Protein AF-A0A8H5QW08-F1 (afdb_monomer)

Sequence (171 aa):
MAHELKAGGGASEVTRSLSNVDPVISGQLVKLFQSLADRQDRTWSKERLASFTTDVQQDVSSPAVQELLTRDHLDLDGFMAWMTSSHAAATTPPKPQDLSYPLASYFISSSHNTYLTGNQLSSDSSTRPYTETLLRGGRCIEIDVWDGDESDPEGTSSPSSSDEERGVKKV

Solvent-accessible surface area (backbone atoms only — not comparable to full-atom values): 11223 Å² total; per-residue (Å²): 130,86,80,78,85,67,87,78,49,53,75,81,88,66,82,56,62,55,92,73,71,59,71,68,58,47,54,49,52,50,50,54,51,60,74,65,26,42,93,86,81,59,28,27,48,45,68,52,49,53,45,45,32,45,75,71,67,66,42,84,72,50,70,68,51,56,57,58,67,70,38,71,59,40,44,67,68,58,48,52,53,45,64,32,28,52,86,54,46,92,70,74,80,82,73,90,74,84,80,82,64,63,77,90,80,54,88,73,48,65,48,77,64,27,35,45,76,62,58,97,86,83,44,58,75,42,71,61,42,46,55,54,39,48,76,31,50,34,76,41,76,39,83,90,85,72,88,75,64,92,84,64,70,92,86,67,91,75,76,86,79,79,87,81,90,87,78,92,81,82,129

Nearest PDB structures (foldseek):
  6feg-assembly1_B  TM=6.134E-01  e=1.125E-01  Homo sapiens
  1mux-assembly1_A  TM=5.742E-01  e=1.054E-01  Xenopus laevis
  3wfn-assembly4_E  TM=6.655E-01  e=2.463E-01  Mus musculus
  6plm-assembly1_C  TM=7.170E-01  e=1.436E+00  Homo sapiens
  8ka1-assembly4_H  TM=6.264E-01  e=4.650E+00  Homo sapiens

Mean predicted aligned error: 11.23 Å

pLDDT: mean 81.34, std 18.41, range [33.0, 97.94]

Radius of gyration: 26.47 Å; Cα contacts (8 Å, |Δi|>4): 135; chains: 1; bounding box: 56×45×74 Å

Foldseek 3Di:
DDDPDDDFFDDDPDFAFDPDDDPVVLVVLLVVQQVQADPPPSWHALVSLCCCCCVPVVHDDDPVSVVVSVDRIGHSVNSVNCCRGSSVDPDDDDDDDDPPDDPVVDDAREDDPQQFPDDPPDTDGDPVSVVVCVVRHHDYYDDDDDDDDPPDDPDDDDDDDDDDDDDDDDD

Secondary structure (DSSP, 8-state):
------S--S-----PPPS---HHHHHHHHHHHHHHS-TTTSSEEHHHHHHIIIIIS--SSSHHHHHHTT-SEE-HHHHHHHHTSGGG-SSPPPPPP---S-GGGS---B-SSTTBSS-TTTPPB-SHHHHHHHHTT--B------PPPTTS-TT----------------

Structure (mmCIF, N/CA/C/O backbone):
data_AF-A0A8H5QW08-F1
#
_entry.id   AF-A0A8H5QW08-F1
#
loop_
_atom_site.group_PDB
_atom_site.id
_atom_site.type_symbol
_atom_site.label_atom_id
_atom_site.label_alt_id
_atom_site.label_comp_id
_atom_site.label_asym_id
_atom_site.label_entity_id
_atom_site.label_seq_id
_atom_site.pdbx_PDB_ins_code
_atom_site.Cartn_x
_atom_site.Cartn_y
_atom_site.Cartn_z
_atom_site.occupancy
_atom_site.B_iso_or_equiv
_atom_site.auth_seq_id
_atom_site.auth_comp_id
_atom_site.auth_asym_id
_atom_site.auth_atom_id
_atom_site.pdbx_PDB_model_num
ATOM 1 N N . MET A 1 1 ? 15.710 15.905 1.502 1.00 33.25 1 MET A N 1
ATOM 2 C CA . MET A 1 1 ? 15.326 15.893 0.076 1.00 33.25 1 MET A CA 1
ATOM 3 C C . MET A 1 1 ? 13.904 15.380 -0.019 1.00 33.25 1 MET A C 1
ATOM 5 O O . MET A 1 1 ? 13.636 14.314 0.521 1.00 33.25 1 MET A O 1
ATOM 9 N N . ALA A 1 2 ? 12.990 16.164 -0.589 1.00 33.00 2 ALA A N 1
ATOM 10 C CA . ALA A 1 2 ? 11.600 15.753 -0.754 1.00 33.00 2 ALA A CA 1
ATOM 11 C C . ALA A 1 2 ? 11.539 14.596 -1.761 1.00 33.00 2 ALA A C 1
ATOM 13 O O . ALA A 1 2 ? 12.058 14.709 -2.869 1.00 33.00 2 ALA A O 1
ATOM 14 N N . HIS A 1 3 ? 10.970 13.465 -1.352 1.00 42.19 3 HIS A N 1
ATOM 15 C CA . HIS A 1 3 ? 10.750 12.328 -2.235 1.00 42.19 3 HIS A CA 1
ATOM 16 C C . HIS A 1 3 ? 9.562 12.681 -3.132 1.00 42.19 3 HIS A C 1
ATOM 18 O O . HIS A 1 3 ? 8.421 12.699 -2.673 1.00 42.19 3 HIS A O 1
ATOM 24 N N . GLU A 1 4 ? 9.825 13.028 -4.388 1.00 50.28 4 GLU A N 1
ATOM 25 C CA . GLU A 1 4 ? 8.764 13.281 -5.358 1.00 50.28 4 GLU A CA 1
ATOM 26 C C . GLU A 1 4 ? 7.964 11.985 -5.557 1.00 50.28 4 GLU A C 1
ATOM 28 O O . GLU A 1 4 ? 8.508 10.916 -5.876 1.00 50.28 4 GLU A O 1
ATOM 33 N N . LEU A 1 5 ? 6.666 12.050 -5.265 1.00 50.91 5 LEU A N 1
ATOM 34 C CA . LEU A 1 5 ? 5.763 10.918 -5.401 1.00 50.91 5 LEU A CA 1
ATOM 35 C C . LEU A 1 5 ? 5.582 10.642 -6.896 1.00 50.91 5 LEU A C 1
ATOM 37 O O . LEU A 1 5 ? 4.869 11.367 -7.581 1.00 50.91 5 LEU A O 1
ATOM 41 N N . LYS A 1 6 ? 6.229 9.592 -7.409 1.00 59.44 6 LYS A N 1
ATOM 42 C CA . LYS A 1 6 ? 5.951 9.085 -8.764 1.00 59.44 6 LYS A CA 1
ATOM 43 C C . LYS A 1 6 ? 4.920 7.965 -8.686 1.00 59.44 6 LYS A C 1
ATOM 45 O O . LYS A 1 6 ? 4.991 7.148 -7.767 1.00 59.44 6 LYS A O 1
ATOM 50 N N . ALA A 1 7 ? 3.987 7.941 -9.631 1.00 57.00 7 ALA A N 1
ATOM 51 C CA . ALA A 1 7 ? 3.021 6.859 -9.776 1.00 57.00 7 ALA A CA 1
ATOM 52 C C . ALA A 1 7 ? 3.710 5.564 -10.245 1.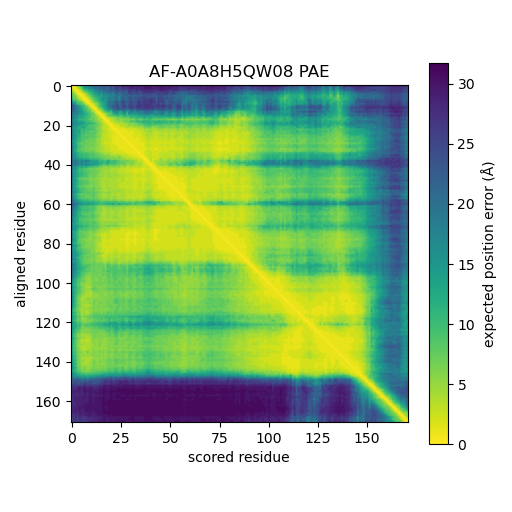00 57.00 7 ALA A C 1
ATOM 54 O O . ALA A 1 7 ? 4.753 5.611 -10.896 1.00 57.00 7 ALA A O 1
ATOM 55 N N . GLY A 1 8 ? 3.110 4.416 -9.929 1.00 58.34 8 GLY A N 1
ATOM 56 C CA . GLY A 1 8 ? 3.634 3.103 -10.306 1.00 58.34 8 GLY A CA 1
ATOM 57 C C . GLY A 1 8 ? 4.646 2.521 -9.313 1.00 58.34 8 GLY A C 1
ATOM 58 O O . GLY A 1 8 ? 5.267 3.231 -8.516 1.00 58.34 8 GLY A O 1
ATOM 59 N N . GLY A 1 9 ? 4.779 1.196 -9.374 1.00 59.06 9 GLY A N 1
ATOM 60 C CA . GLY A 1 9 ? 5.513 0.396 -8.403 1.00 59.06 9 GLY A CA 1
ATOM 61 C C . GLY A 1 9 ? 4.582 -0.404 -7.504 1.00 59.06 9 GLY A C 1
ATOM 62 O O . GLY A 1 9 ? 3.773 0.167 -6.772 1.00 59.06 9 GLY A O 1
ATOM 63 N N . GLY A 1 10 ? 4.664 -1.731 -7.601 1.00 56.41 10 GLY A N 1
ATOM 64 C CA . GLY A 1 10 ? 3.935 -2.640 -6.725 1.00 56.41 10 GLY A CA 1
ATOM 65 C C . GLY A 1 10 ? 4.238 -2.321 -5.262 1.00 56.41 10 GLY A C 1
ATOM 66 O O . GLY A 1 10 ? 5.398 -2.189 -4.891 1.00 56.41 10 GLY A O 1
ATOM 67 N N . ALA A 1 11 ? 3.166 -2.133 -4.492 1.00 54.81 11 ALA A N 1
ATOM 68 C CA . ALA A 1 11 ? 3.086 -1.884 -3.055 1.00 54.81 11 ALA A CA 1
ATOM 69 C C . ALA A 1 11 ? 4.418 -1.862 -2.276 1.00 54.81 11 ALA A C 1
ATOM 71 O O . ALA A 1 11 ? 5.102 -2.869 -2.119 1.00 54.81 11 ALA A O 1
ATOM 72 N N . SER A 1 12 ? 4.721 -0.711 -1.675 1.00 52.19 12 SER A N 1
ATOM 73 C CA . SER A 1 12 ? 5.687 -0.639 -0.581 1.00 52.19 12 SER A CA 1
ATOM 74 C C . SER A 1 12 ? 5.095 -1.391 0.616 1.00 52.19 12 SER A C 1
ATOM 76 O O . SER A 1 12 ? 4.129 -0.916 1.210 1.00 52.19 12 SER A O 1
ATOM 78 N N . GLU A 1 13 ? 5.669 -2.546 0.965 1.00 53.28 13 GLU A N 1
ATOM 79 C CA . GLU A 1 13 ? 5.326 -3.401 2.123 1.00 53.28 13 GLU A CA 1
ATOM 80 C C . GLU A 1 13 ? 5.576 -2.734 3.491 1.00 53.28 13 GLU A C 1
ATOM 82 O O . GLU A 1 13 ? 5.811 -3.391 4.503 1.00 53.28 13 GLU A O 1
ATOM 87 N N . VAL A 1 14 ? 5.587 -1.407 3.554 1.00 58.22 14 VAL A N 1
ATOM 88 C CA . VAL A 1 14 ? 5.928 -0.709 4.783 1.00 58.22 14 VAL A CA 1
ATOM 89 C C . VAL A 1 14 ? 4.661 -0.567 5.603 1.00 58.22 14 VAL A C 1
ATOM 91 O O . VAL A 1 14 ? 3.823 0.296 5.347 1.00 58.22 14 VAL A O 1
ATOM 94 N N . THR A 1 15 ? 4.556 -1.413 6.620 1.00 62.00 15 THR A N 1
ATOM 95 C CA . THR A 1 15 ? 3.754 -1.183 7.818 1.00 62.00 15 THR A CA 1
ATOM 96 C C . THR A 1 15 ? 4.036 0.235 8.321 1.00 62.00 15 THR A C 1
ATOM 98 O O . THR A 1 15 ? 5.124 0.521 8.822 1.00 62.00 15 THR A O 1
ATOM 101 N N . ARG A 1 16 ? 3.092 1.161 8.129 1.00 67.19 16 ARG A N 1
ATOM 102 C CA . ARG A 1 16 ? 3.252 2.566 8.529 1.00 67.19 16 ARG A CA 1
ATOM 103 C C . ARG A 1 16 ? 2.459 2.829 9.796 1.00 67.19 16 ARG A C 1
ATOM 105 O O . ARG A 1 16 ? 1.249 2.641 9.817 1.00 67.19 16 ARG A O 1
ATOM 112 N N . SER A 1 17 ? 3.154 3.305 10.823 1.00 74.88 17 SER A N 1
ATOM 113 C CA . SER A 1 17 ? 2.535 4.020 11.936 1.00 74.88 17 SER A CA 1
ATOM 114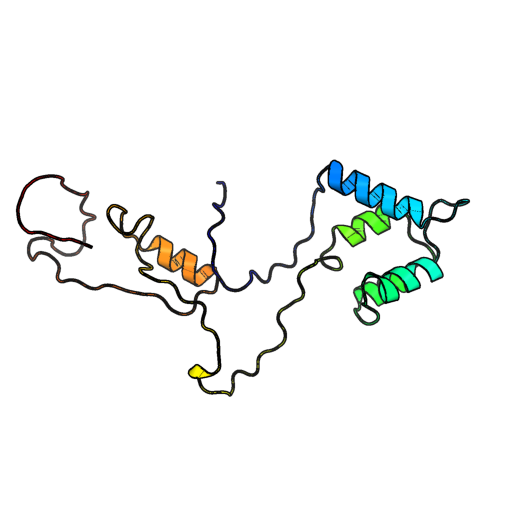 C C . SER A 1 17 ? 2.669 5.521 11.693 1.00 74.88 17 SER A C 1
ATOM 116 O O . SER A 1 17 ? 3.682 5.984 11.160 1.00 74.88 17 SER A O 1
ATOM 118 N N . LEU A 1 18 ? 1.635 6.279 12.048 1.00 80.50 18 LEU A N 1
ATOM 119 C CA . LEU A 1 18 ? 1.633 7.731 11.932 1.00 80.50 18 LEU A CA 1
ATOM 120 C C . LEU A 1 18 ? 2.150 8.353 13.230 1.00 80.50 18 LEU A C 1
ATOM 122 O O . LEU A 1 18 ? 1.553 8.182 14.287 1.00 80.50 18 LEU A O 1
ATOM 126 N N . SER A 1 19 ? 3.237 9.121 13.140 1.00 79.81 19 SER A N 1
ATOM 127 C CA . SER A 1 19 ? 3.772 9.870 14.285 1.00 79.81 19 SER A CA 1
ATOM 128 C C . SER A 1 19 ? 2.972 11.133 14.599 1.00 79.81 19 SER A C 1
ATOM 130 O O . SER A 1 19 ? 2.992 11.596 15.733 1.00 79.81 19 SER A O 1
ATOM 132 N N . ASN A 1 20 ? 2.268 11.685 13.608 1.00 80.62 20 ASN A N 1
ATOM 133 C CA . ASN A 1 20 ? 1.415 12.859 13.748 1.00 80.62 20 ASN A CA 1
ATOM 134 C C . ASN A 1 20 ? 0.157 12.699 12.892 1.00 80.62 20 ASN A C 1
ATOM 136 O O . ASN A 1 20 ? 0.209 12.141 11.794 1.00 80.62 20 ASN A O 1
ATOM 140 N N . VAL A 1 21 ? -0.958 13.236 13.382 1.00 85.81 21 VAL A N 1
ATOM 141 C CA . VAL A 1 21 ? -2.245 13.268 12.680 1.00 85.81 21 VAL A CA 1
ATOM 142 C C . VAL A 1 21 ? -2.636 14.723 12.463 1.00 85.81 21 VAL A C 1
ATOM 144 O O . VAL A 1 21 ? -2.511 15.538 13.377 1.00 85.81 21 VAL A O 1
ATOM 147 N N . ASP A 1 22 ? -3.107 15.042 11.259 1.00 92.12 22 ASP A N 1
ATOM 148 C CA . ASP A 1 22 ? -3.609 16.375 10.928 1.00 92.12 22 ASP A CA 1
ATOM 149 C C . ASP A 1 22 ? -4.675 16.839 11.950 1.00 92.12 22 ASP A C 1
ATOM 151 O O . ASP A 1 22 ? -5.528 16.029 12.330 1.00 92.12 22 ASP A O 1
ATOM 155 N N . PRO A 1 23 ? -4.669 18.110 12.403 1.00 92.75 23 PRO A N 1
ATOM 156 C CA . PRO A 1 23 ? -5.616 18.612 13.404 1.00 92.75 23 PRO A CA 1
ATOM 157 C C . PRO A 1 23 ? -7.097 18.417 13.050 1.00 92.75 23 PRO A C 1
ATOM 159 O O . PRO A 1 23 ? -7.935 18.249 13.938 1.00 92.75 23 PRO A O 1
ATOM 162 N N . VAL A 1 24 ? -7.444 18.435 11.761 1.00 94.62 24 VAL A N 1
ATOM 163 C CA . 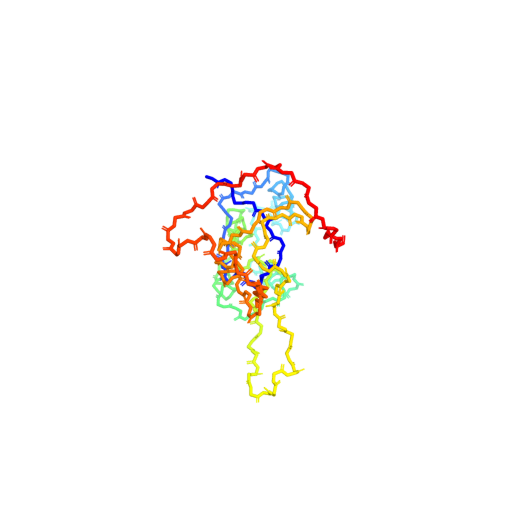VAL A 1 24 ? -8.815 18.189 11.303 1.00 94.62 24 VAL A CA 1
ATOM 164 C C . VAL A 1 24 ? -9.180 16.723 11.515 1.00 94.62 24 VAL A C 1
ATOM 166 O O . VAL A 1 24 ? -10.243 16.427 12.065 1.00 94.62 24 VAL A O 1
ATOM 169 N N . ILE A 1 25 ? -8.287 15.808 11.128 1.00 92.00 25 ILE A N 1
ATOM 170 C CA . ILE A 1 25 ? -8.494 14.363 11.286 1.00 92.00 25 ILE A CA 1
ATOM 171 C C . ILE A 1 25 ? -8.516 13.991 12.769 1.00 92.00 25 ILE A C 1
ATOM 173 O O . ILE A 1 25 ? -9.424 13.288 13.208 1.00 92.00 25 ILE A O 1
ATOM 177 N N . SER A 1 26 ? -7.579 14.499 13.570 1.00 93.00 26 SER A N 1
ATOM 178 C CA . SER A 1 26 ? -7.563 14.237 15.012 1.00 93.00 26 SER A CA 1
ATOM 179 C C . SER A 1 26 ? -8.835 14.759 15.686 1.00 93.00 26 SER A C 1
ATOM 181 O O . SER A 1 26 ? -9.435 14.049 16.490 1.00 93.00 26 SER A O 1
ATOM 183 N N . GLY A 1 27 ? -9.337 15.930 15.280 1.00 95.00 27 GLY A N 1
ATOM 184 C CA . GLY A 1 27 ? -10.626 16.448 15.737 1.00 95.00 27 GLY A CA 1
ATOM 185 C C . GLY A 1 27 ? -11.812 15.536 15.394 1.00 95.00 27 GLY A C 1
ATOM 186 O O . GLY A 1 27 ? -12.738 15.405 16.196 1.00 95.00 27 GLY A O 1
ATOM 187 N N . GLN A 1 28 ? -11.798 14.878 14.231 1.00 94.25 28 GLN A N 1
ATOM 188 C CA . GLN A 1 28 ? -12.814 13.886 13.863 1.00 94.25 28 GLN A CA 1
ATOM 189 C C . GLN A 1 28 ? -12.687 12.595 14.679 1.00 94.25 28 GLN A C 1
ATOM 191 O O . GLN A 1 28 ? -13.700 12.090 15.161 1.00 94.25 28 GLN A O 1
ATOM 196 N N . LEU A 1 29 ? -11.466 12.100 14.895 1.00 93.62 29 LEU A N 1
ATOM 197 C CA . LEU A 1 29 ? -11.201 10.914 15.717 1.00 93.62 29 LEU A CA 1
ATOM 198 C C . LEU A 1 29 ? -11.643 11.122 17.171 1.00 93.62 29 LEU A C 1
ATOM 200 O O . LEU A 1 29 ? -12.307 10.260 17.739 1.00 93.62 29 LEU A O 1
ATOM 204 N N . VAL A 1 30 ? -11.372 12.295 17.748 1.00 94.81 30 VAL A N 1
ATOM 205 C CA . VAL A 1 30 ? -11.836 12.653 19.097 1.00 94.81 30 VAL A CA 1
ATOM 206 C C . VAL A 1 30 ? -13.364 12.678 19.167 1.00 94.81 30 VAL A C 1
ATOM 208 O O . VAL A 1 30 ? -13.941 12.147 20.115 1.00 94.81 30 VAL A O 1
ATOM 211 N N . LYS A 1 31 ? -14.041 13.260 18.167 1.00 94.38 31 LYS A N 1
ATOM 212 C CA . LYS A 1 31 ? -15.514 13.259 18.104 1.00 94.38 31 LYS A CA 1
ATOM 213 C C . LYS A 1 31 ? -16.074 11.842 18.008 1.00 94.38 31 LYS A C 1
ATOM 215 O O . LYS A 1 31 ? -17.045 11.533 18.693 1.00 94.38 31 LYS A O 1
ATOM 220 N N . LEU A 1 32 ? -15.456 10.990 17.190 1.00 91.94 32 LEU A N 1
ATOM 221 C CA . LEU A 1 32 ? -15.836 9.587 17.059 1.00 91.94 32 LEU A CA 1
ATOM 222 C C . LEU A 1 32 ? -15.685 8.858 18.398 1.00 91.94 32 LEU A C 1
ATOM 224 O O . LEU A 1 32 ? -16.652 8.259 18.867 1.00 91.94 32 LEU A O 1
ATOM 228 N N . PHE A 1 33 ? -14.527 8.987 19.051 1.00 94.38 33 PHE A N 1
ATOM 229 C CA . PHE A 1 33 ? -14.281 8.406 20.370 1.00 94.38 33 PHE A CA 1
ATOM 230 C C . PHE A 1 33 ? -15.345 8.835 21.384 1.00 94.38 33 PHE A C 1
ATOM 232 O O . PHE A 1 33 ? -15.992 7.998 22.009 1.00 94.38 33 PHE A O 1
ATOM 239 N N . GLN A 1 34 ? -15.594 10.142 21.490 1.00 93.25 34 GLN A N 1
ATOM 240 C CA . GLN A 1 34 ? -16.572 10.701 22.423 1.00 93.25 34 GLN A CA 1
ATOM 241 C C . GLN A 1 34 ? -18.010 10.262 22.130 1.00 93.25 34 GLN A C 1
ATOM 243 O O . GLN A 1 34 ? -18.802 10.148 23.060 1.00 93.25 34 GLN A O 1
ATOM 248 N N . SER A 1 35 ? -18.359 10.010 20.864 1.00 90.81 35 SER A N 1
ATOM 249 C CA . SER A 1 35 ? -19.707 9.561 20.492 1.00 90.81 35 SER A CA 1
ATOM 250 C C . SER A 1 35 ? -20.038 8.149 20.986 1.00 90.81 35 SER A C 1
ATOM 252 O O . SER A 1 35 ? -21.213 7.821 21.147 1.00 90.81 35 SER A O 1
ATOM 254 N N . LEU A 1 36 ? -19.008 7.339 21.245 1.00 86.25 36 LEU A N 1
ATOM 255 C CA . LEU A 1 36 ? -19.124 5.946 21.679 1.00 86.25 36 LEU A CA 1
ATOM 256 C C . LEU A 1 36 ? -18.680 5.727 23.132 1.00 86.25 36 LEU A C 1
ATOM 258 O O . LEU A 1 36 ? -18.873 4.632 23.657 1.00 86.25 36 LEU A O 1
ATOM 262 N N . ALA A 1 37 ? -18.110 6.750 23.773 1.00 91.06 37 ALA A N 1
ATOM 263 C CA . ALA A 1 37 ? -17.638 6.678 25.147 1.00 91.06 37 ALA A CA 1
ATOM 264 C C . ALA A 1 37 ? -18.780 6.715 26.165 1.00 91.06 37 ALA A C 1
ATOM 266 O O . ALA A 1 37 ? -19.769 7.441 26.008 1.00 91.06 37 ALA A O 1
ATOM 267 N N . ASP A 1 38 ? -18.606 5.963 27.247 1.00 87.50 38 ASP A N 1
ATOM 268 C CA . ASP A 1 38 ? -19.524 5.963 28.369 1.00 87.50 38 ASP A CA 1
ATOM 269 C C . ASP A 1 38 ? -19.530 7.332 29.053 1.00 87.50 38 ASP A C 1
ATOM 271 O O . ASP A 1 38 ? -18.505 7.983 29.270 1.00 87.50 38 ASP A O 1
ATOM 275 N N . ARG A 1 39 ? -20.731 7.809 29.398 1.00 81.88 39 ARG A N 1
ATOM 276 C CA . ARG A 1 39 ? -20.924 9.176 29.917 1.00 81.88 39 ARG A CA 1
ATOM 277 C C . ARG A 1 39 ? -20.238 9.419 31.260 1.00 81.88 39 ARG A C 1
ATOM 279 O O . ARG A 1 39 ? -20.067 10.574 31.641 1.00 81.88 39 ARG A O 1
ATOM 286 N N . GLN A 1 40 ? -19.919 8.353 31.988 1.00 84.19 40 GLN A N 1
ATOM 287 C CA . GLN A 1 40 ? -19.524 8.415 33.389 1.00 84.19 40 GLN A CA 1
ATOM 288 C C . GLN A 1 40 ? -18.003 8.432 33.562 1.00 84.19 40 GLN A C 1
ATOM 290 O O . GLN A 1 40 ? -17.497 9.275 34.298 1.00 84.19 40 GLN A O 1
ATOM 295 N N . ASP A 1 41 ? -17.282 7.569 32.844 1.00 86.69 41 ASP A N 1
ATOM 296 C CA . ASP A 1 41 ? -15.817 7.463 32.903 1.00 86.69 41 ASP A CA 1
ATOM 297 C C . ASP A 1 41 ? -15.106 7.981 31.639 1.00 86.69 41 ASP A C 1
ATOM 299 O O . ASP A 1 41 ? -13.891 8.159 31.652 1.00 86.69 41 ASP A O 1
ATOM 303 N N . ARG A 1 42 ? -15.858 8.315 30.577 1.00 90.62 42 ARG A N 1
ATOM 304 C CA . ARG A 1 42 ? -15.342 8.786 29.280 1.00 90.62 42 ARG A CA 1
ATOM 305 C C . ARG A 1 42 ? -14.408 7.783 28.597 1.00 90.62 42 ARG A C 1
ATOM 307 O O . ARG A 1 42 ? -13.554 8.193 27.810 1.00 90.62 42 ARG A O 1
ATOM 314 N N . THR A 1 43 ? -14.600 6.495 28.859 1.00 94.25 43 THR A N 1
ATOM 315 C CA . THR A 1 43 ? -13.882 5.393 28.213 1.00 94.25 43 THR A CA 1
ATOM 316 C C . THR A 1 43 ? -14.831 4.542 27.375 1.00 94.25 43 THR A C 1
ATOM 318 O O . THR A 1 43 ? -16.044 4.751 27.378 1.00 94.25 43 THR A O 1
ATOM 321 N N . TRP A 1 44 ? -14.289 3.619 26.590 1.00 94.38 44 TRP A N 1
ATOM 322 C CA . TRP A 1 44 ? -15.074 2.563 25.957 1.00 94.38 44 TRP A CA 1
ATOM 323 C C . TRP A 1 44 ? -15.007 1.302 26.812 1.00 94.38 44 TRP A C 1
ATOM 325 O O . TRP A 1 44 ? -13.906 0.843 27.122 1.00 94.38 44 TRP A O 1
ATOM 335 N N . SER A 1 45 ? -16.163 0.719 27.135 1.00 92.88 45 SER A N 1
ATOM 336 C CA . SER A 1 45 ? -16.240 -0.587 27.794 1.00 92.88 45 SER A CA 1
ATOM 337 C C . SER A 1 45 ? -15.696 -1.722 26.917 1.00 92.88 45 SER A C 1
ATOM 339 O O . SER A 1 45 ? -15.579 -1.603 25.692 1.00 92.88 45 SER A O 1
ATOM 341 N N . LYS A 1 46 ? -15.441 -2.878 27.531 1.00 91.38 46 LYS A N 1
ATOM 342 C CA . LYS A 1 46 ? -15.058 -4.104 26.822 1.00 91.38 46 LYS A CA 1
ATOM 343 C C . LYS A 1 46 ? -16.062 -4.520 25.741 1.00 91.38 46 LYS A C 1
ATOM 345 O O . LYS A 1 46 ? -15.664 -4.933 24.654 1.00 91.38 46 LYS A O 1
ATOM 350 N N . GLU A 1 47 ? -17.361 -4.376 25.998 1.00 90.56 47 GLU A N 1
ATOM 351 C CA . GLU A 1 47 ? -18.418 -4.670 25.022 1.00 90.56 47 GLU A CA 1
ATOM 352 C C . GLU A 1 47 ? -18.370 -3.698 23.839 1.00 90.56 47 GLU A C 1
ATOM 354 O O . GLU A 1 47 ? -18.549 -4.104 22.689 1.00 90.56 47 GLU A O 1
ATOM 359 N N . ARG A 1 48 ? -18.088 -2.414 24.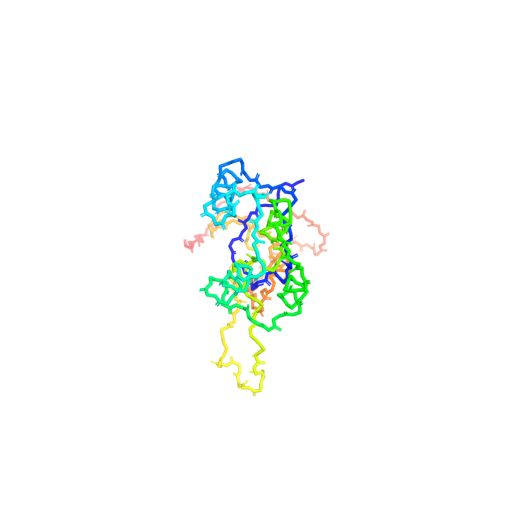102 1.00 91.44 48 ARG A N 1
ATOM 360 C CA . ARG A 1 48 ? -17.898 -1.408 23.048 1.00 91.44 48 ARG A CA 1
ATOM 361 C C . ARG A 1 48 ? -16.668 -1.700 22.207 1.00 91.44 48 ARG A C 1
ATOM 363 O O . ARG A 1 48 ? -16.748 -1.582 20.987 1.00 91.44 48 ARG A O 1
ATOM 370 N N . LEU A 1 49 ? -15.574 -2.130 22.832 1.00 91.69 49 LEU A N 1
ATOM 371 C CA . LEU A 1 49 ? -14.371 -2.568 22.126 1.00 91.69 49 LEU A CA 1
ATOM 372 C C . LEU A 1 49 ? -14.677 -3.752 21.211 1.00 91.69 49 LEU A C 1
ATOM 374 O O . LEU A 1 49 ? -14.342 -3.701 20.032 1.00 91.69 49 LEU A O 1
ATOM 378 N N . ALA A 1 50 ? -15.366 -4.770 21.730 1.00 91.38 50 ALA A N 1
ATOM 379 C CA . ALA A 1 50 ? -15.744 -5.952 20.961 1.00 91.38 50 ALA A CA 1
ATOM 380 C C . ALA A 1 50 ? -16.637 -5.611 19.759 1.00 91.38 50 ALA A C 1
ATOM 382 O O . ALA A 1 50 ? -16.418 -6.133 18.665 1.00 91.38 50 ALA A O 1
ATOM 383 N N . SER A 1 51 ? -17.608 -4.710 19.939 1.00 91.94 51 SER A N 1
ATOM 384 C CA . SER A 1 51 ? -18.450 -4.222 18.841 1.00 91.94 51 SER A CA 1
ATOM 385 C C . SER A 1 51 ? -17.646 -3.398 17.833 1.00 91.94 51 SER A C 1
ATOM 387 O O . SER A 1 51 ? -17.779 -3.593 16.631 1.00 91.94 51 SER A O 1
ATOM 389 N N . PHE A 1 52 ? -16.737 -2.530 18.282 1.00 90.62 52 PHE A N 1
ATOM 390 C CA . PHE A 1 52 ? -15.885 -1.767 17.372 1.00 90.62 52 PHE A CA 1
ATOM 391 C C . PHE A 1 52 ? -14.987 -2.675 16.520 1.00 90.62 52 PHE A C 1
ATOM 393 O O . PHE A 1 52 ? -14.924 -2.502 15.303 1.00 90.62 52 PHE A O 1
ATOM 400 N N . THR A 1 53 ? -14.314 -3.660 17.117 1.00 91.62 53 THR A N 1
ATOM 401 C CA . THR A 1 53 ? -13.421 -4.549 16.360 1.00 91.62 53 THR A CA 1
ATOM 402 C C . THR A 1 53 ? -14.204 -5.468 15.420 1.00 91.62 53 THR A C 1
ATOM 404 O O . THR A 1 53 ? -13.830 -5.622 14.260 1.00 91.62 53 THR A O 1
ATOM 407 N N . THR A 1 54 ? -15.341 -6.003 15.870 1.00 91.44 54 THR A N 1
ATOM 408 C CA . THR A 1 54 ? -16.138 -6.971 15.097 1.00 91.44 54 THR A CA 1
ATOM 409 C C . THR A 1 54 ? -17.022 -6.310 14.043 1.00 91.44 54 THR A C 1
ATOM 411 O O . THR A 1 54 ? -17.015 -6.719 12.885 1.00 91.44 54 THR A O 1
ATOM 414 N N . ASP A 1 55 ? -17.782 -5.286 14.422 1.00 90.94 55 ASP A N 1
ATOM 415 C CA . ASP A 1 55 ? -18.838 -4.724 13.577 1.00 90.94 55 ASP A CA 1
ATOM 416 C C . ASP A 1 55 ? -18.313 -3.596 12.681 1.00 90.94 55 ASP A C 1
ATOM 418 O O . ASP A 1 55 ? -18.804 -3.414 11.566 1.00 90.94 55 ASP A O 1
ATOM 422 N N . VAL A 1 56 ? -17.312 -2.838 13.154 1.00 89.19 56 VAL A N 1
ATOM 423 C CA . VAL A 1 56 ? -16.753 -1.685 12.426 1.00 89.19 56 VAL A CA 1
ATOM 424 C C . VAL A 1 56 ? -15.464 -2.053 11.701 1.00 89.19 56 VAL A C 1
ATOM 426 O O . VAL A 1 56 ? -15.372 -1.844 10.495 1.00 89.19 56 VAL A O 1
ATOM 429 N N . GLN A 1 57 ? -14.471 -2.592 12.416 1.00 88.44 57 GLN A N 1
ATOM 430 C CA . GLN A 1 57 ? -13.188 -2.970 11.807 1.00 88.44 57 GLN A CA 1
ATOM 431 C C . GLN A 1 57 ? -13.259 -4.308 11.062 1.00 88.44 57 GLN A C 1
ATOM 433 O O . GLN A 1 57 ? -12.393 -4.586 10.239 1.00 88.44 57 GLN A O 1
ATOM 438 N N . GLN A 1 58 ? -14.291 -5.119 11.327 1.00 89.69 58 GLN A N 1
ATOM 439 C CA . GLN A 1 58 ? -14.461 -6.463 10.763 1.00 89.69 58 GLN A CA 1
ATOM 440 C C . GLN A 1 58 ? -13.238 -7.369 10.974 1.00 89.69 58 GLN A C 1
ATOM 442 O O . GLN A 1 58 ? -12.952 -8.251 10.164 1.00 89.69 58 GLN A O 1
ATOM 447 N N . ASP A 1 59 ? -12.537 -7.172 12.092 1.00 86.44 59 ASP A N 1
ATOM 448 C CA . ASP A 1 59 ? -11.403 -7.984 12.511 1.00 86.44 59 ASP A CA 1
ATOM 449 C C . ASP A 1 59 ? -11.679 -8.571 13.895 1.00 86.44 59 ASP A C 1
ATOM 451 O O . ASP A 1 59 ? -11.859 -7.863 14.883 1.00 86.44 59 ASP A O 1
ATOM 455 N N . VAL A 1 60 ? -11.724 -9.899 13.949 1.00 78.81 60 VAL A N 1
ATOM 456 C CA . VAL A 1 60 ? -12.004 -10.682 15.161 1.00 78.81 60 VAL A CA 1
ATOM 457 C C . VAL A 1 60 ? -10.863 -11.623 15.532 1.00 78.81 60 VAL A C 1
ATOM 459 O O . VAL A 1 60 ? -10.947 -12.338 16.528 1.00 78.81 60 VAL A O 1
ATOM 462 N N . SER A 1 61 ? -9.816 -11.683 14.709 1.00 82.75 61 SER A N 1
ATOM 463 C CA . SER A 1 61 ? -8.843 -12.780 14.763 1.00 82.75 61 SER A CA 1
ATOM 464 C C . SER A 1 61 ? -7.394 -12.328 14.766 1.00 82.75 61 SER A C 1
ATOM 466 O O . SER A 1 61 ? -6.531 -13.139 15.108 1.00 82.75 61 SER A O 1
ATOM 468 N N . SER A 1 62 ? -7.103 -11.070 14.418 1.00 87.56 62 SER A N 1
ATOM 469 C CA . SER A 1 62 ? -5.723 -10.609 14.470 1.00 87.56 62 SER A CA 1
ATOM 470 C C . SER A 1 62 ? -5.194 -10.623 15.911 1.00 87.56 62 SER A C 1
ATOM 472 O O . SER A 1 62 ? -5.935 -10.314 16.853 1.00 87.56 62 SER A O 1
ATOM 474 N N . PRO A 1 63 ? -3.901 -10.941 16.110 1.00 89.94 63 PRO A N 1
ATOM 475 C CA . PRO A 1 63 ? -3.280 -10.885 17.433 1.00 89.94 63 PRO A CA 1
ATOM 476 C C . PRO A 1 63 ? -3.457 -9.523 18.116 1.00 89.94 63 PRO A C 1
ATOM 478 O O . PRO A 1 63 ? -3.652 -9.459 19.325 1.00 89.94 63 PRO A O 1
ATOM 481 N N . ALA A 1 64 ? -3.458 -8.441 17.335 1.00 88.81 64 ALA A N 1
ATOM 482 C CA . ALA A 1 64 ? -3.641 -7.087 17.837 1.00 88.81 64 ALA A CA 1
ATOM 483 C C . ALA A 1 64 ? -5.053 -6.833 18.371 1.00 88.81 64 ALA A C 1
ATOM 485 O O . ALA A 1 64 ? -5.204 -6.221 19.427 1.00 88.81 64 ALA A O 1
ATOM 486 N N . VAL A 1 65 ? -6.089 -7.326 17.682 1.00 90.50 65 VAL A N 1
ATOM 487 C CA . VAL A 1 65 ? -7.460 -7.276 18.205 1.00 90.50 65 VAL A CA 1
ATOM 488 C C . VAL A 1 65 ? -7.579 -8.134 19.460 1.00 90.50 65 VAL A C 1
ATOM 490 O O . VAL A 1 65 ? -8.166 -7.683 20.439 1.00 90.50 65 VAL A O 1
ATOM 493 N N . GLN A 1 66 ? -6.992 -9.334 19.481 1.00 91.38 66 GLN A N 1
ATOM 494 C CA . GLN A 1 66 ? -7.024 -10.184 20.676 1.00 91.38 66 GLN A CA 1
ATOM 495 C C . GLN A 1 66 ? -6.377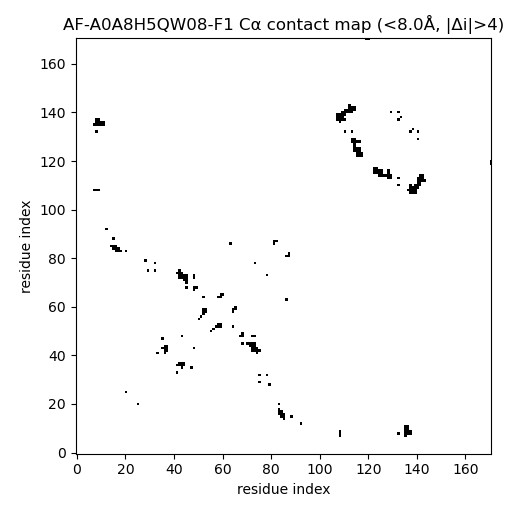 -9.500 21.882 1.00 91.38 66 GLN A C 1
ATOM 497 O O . GLN A 1 66 ? -6.962 -9.512 22.962 1.00 91.38 66 GLN A O 1
ATOM 502 N N . GLU A 1 67 ? -5.222 -8.856 21.694 1.00 91.19 67 GLU A N 1
ATOM 503 C CA . GLU A 1 67 ? -4.566 -8.057 22.730 1.00 91.19 67 GLU A CA 1
ATOM 504 C C . GLU A 1 67 ? -5.444 -6.878 23.168 1.00 91.19 67 GLU A C 1
ATOM 506 O O . GLU A 1 67 ? -5.653 -6.682 24.366 1.00 91.19 67 GLU A O 1
ATOM 511 N N . LEU A 1 68 ? -6.024 -6.132 22.221 1.00 90.94 68 LEU A N 1
ATOM 512 C CA . LEU A 1 68 ? -6.911 -5.008 22.522 1.00 90.94 68 LEU A CA 1
ATOM 513 C C . LEU A 1 68 ? -8.116 -5.445 23.371 1.00 90.94 68 LEU A C 1
ATOM 515 O O . LEU A 1 68 ? -8.470 -4.753 24.322 1.00 90.94 68 LEU A O 1
ATOM 519 N N . LEU A 1 69 ? -8.695 -6.614 23.082 1.00 91.44 69 LEU A N 1
ATOM 520 C CA . LEU A 1 69 ? -9.831 -7.190 23.812 1.00 91.44 69 LEU A CA 1
ATOM 521 C C . LEU A 1 69 ? -9.470 -7.749 25.200 1.00 91.44 69 LEU A C 1
ATOM 523 O O . LEU A 1 69 ? -10.373 -8.081 25.975 1.00 91.44 69 LEU A O 1
ATOM 527 N N . THR A 1 70 ? -8.181 -7.852 25.549 1.00 92.56 70 THR A N 1
ATOM 528 C CA . THR A 1 70 ? -7.774 -8.166 26.932 1.00 92.56 70 THR A CA 1
ATOM 529 C C . THR A 1 70 ? -7.967 -6.987 27.880 1.00 92.56 70 THR A C 1
ATOM 531 O O . THR A 1 70 ? -8.053 -7.197 29.089 1.00 92.56 70 THR A O 1
ATOM 534 N N . ARG A 1 71 ? -8.070 -5.762 27.348 1.00 91.19 71 ARG A N 1
ATOM 535 C CA . ARG A 1 71 ? -8.303 -4.555 28.140 1.00 91.19 71 ARG A CA 1
ATOM 536 C C . ARG A 1 71 ? -9.744 -4.506 28.641 1.00 91.19 71 ARG A C 1
ATOM 538 O O . ARG A 1 71 ? -10.680 -4.826 27.910 1.00 91.19 71 ARG A O 1
ATOM 545 N N . ASP A 1 72 ? -9.917 -4.049 29.877 1.00 90.69 72 ASP A N 1
ATOM 546 C CA . ASP A 1 72 ? -11.248 -3.843 30.462 1.00 90.69 72 ASP A CA 1
ATOM 547 C C . ASP A 1 72 ? -11.924 -2.573 29.926 1.00 90.69 72 ASP A C 1
ATOM 549 O O . ASP A 1 72 ? -13.149 -2.514 29.822 1.00 90.69 72 ASP A O 1
ATOM 553 N N . HIS A 1 73 ? -11.121 -1.569 29.570 1.00 92.44 73 HIS A N 1
ATOM 554 C CA . HIS A 1 73 ? -11.568 -0.306 28.994 1.00 92.44 73 HIS A CA 1
ATOM 555 C C . HIS A 1 73 ? -10.520 0.274 28.034 1.00 92.44 73 HIS A C 1
ATOM 557 O O . HIS A 1 73 ? -9.343 -0.098 28.073 1.00 92.44 73 HIS A O 1
ATOM 563 N N . LEU A 1 74 ? -10.947 1.210 27.183 1.00 95.00 74 LEU A N 1
ATOM 564 C CA . LEU A 1 74 ? -10.074 1.993 26.304 1.00 95.00 74 LEU A CA 1
ATOM 565 C C . LEU A 1 74 ? -10.336 3.484 26.498 1.00 95.00 74 LEU A C 1
ATOM 567 O O . LEU A 1 74 ? -11.465 3.954 26.346 1.00 95.00 74 LEU A O 1
ATOM 571 N N . ASP A 1 75 ? -9.289 4.229 26.817 1.00 94.62 75 ASP A N 1
ATOM 572 C CA . ASP A 1 75 ? -9.323 5.683 26.887 1.00 94.62 75 ASP A CA 1
ATOM 573 C C . ASP A 1 75 ? -8.993 6.323 25.527 1.00 94.62 75 ASP A C 1
ATOM 575 O O . ASP A 1 75 ? -8.728 5.647 24.526 1.00 94.62 75 ASP A O 1
ATOM 579 N N . LEU A 1 76 ? -9.050 7.658 25.478 1.00 93.88 76 LEU A N 1
ATOM 580 C CA . LEU A 1 76 ? -8.786 8.399 24.247 1.00 93.88 76 LEU A CA 1
ATOM 581 C C . LEU A 1 76 ? -7.356 8.163 23.748 1.00 93.88 76 LEU A C 1
ATOM 583 O O . LEU A 1 76 ? -7.159 8.020 22.545 1.00 93.88 76 LEU A O 1
ATOM 587 N N . ASP A 1 77 ? -6.377 8.101 24.649 1.00 93.50 77 ASP A N 1
ATOM 588 C CA . ASP A 1 77 ? -4.974 7.915 24.280 1.00 93.50 77 ASP A CA 1
ATOM 589 C C . ASP A 1 77 ? -4.747 6.526 23.671 1.00 93.50 77 ASP A C 1
ATOM 591 O O . ASP A 1 77 ? -4.117 6.409 22.618 1.00 93.50 77 ASP A O 1
ATOM 595 N N . GLY A 1 78 ? -5.336 5.479 24.256 1.00 93.19 78 GLY A N 1
ATOM 596 C CA . GLY A 1 78 ? -5.321 4.127 23.708 1.00 93.19 78 GLY A CA 1
ATOM 597 C C . GLY A 1 78 ? -6.034 4.026 22.359 1.00 93.19 78 GLY A C 1
ATOM 598 O O . GLY A 1 78 ? -5.531 3.370 21.444 1.00 93.19 78 GLY A O 1
ATOM 599 N N . PHE A 1 79 ? -7.168 4.712 22.196 1.00 93.81 79 PHE A N 1
ATOM 600 C CA . PHE A 1 79 ? -7.863 4.795 20.911 1.00 93.81 79 PHE A CA 1
ATOM 601 C C . PHE A 1 79 ? -7.024 5.513 19.848 1.00 93.81 79 PHE A C 1
ATOM 603 O O . PHE A 1 79 ? -6.888 5.019 18.729 1.00 93.81 79 PHE A O 1
ATOM 610 N N . MET A 1 80 ? -6.418 6.652 20.188 1.00 93.69 80 MET A N 1
ATOM 611 C CA . MET A 1 80 ? -5.557 7.393 19.267 1.00 93.69 80 MET A CA 1
ATOM 612 C C . MET A 1 80 ? -4.332 6.565 18.877 1.00 93.69 80 MET A C 1
ATOM 614 O O . MET A 1 80 ? -4.010 6.506 17.694 1.00 93.69 80 MET A O 1
ATOM 618 N N . ALA A 1 81 ? -3.707 5.871 19.832 1.00 92.19 81 ALA A N 1
ATOM 619 C CA . ALA A 1 81 ? -2.600 4.957 19.566 1.00 92.19 81 ALA A CA 1
ATOM 620 C C . ALA A 1 81 ? -3.007 3.807 18.631 1.00 92.19 81 ALA A C 1
ATOM 622 O O . ALA A 1 81 ? -2.240 3.435 17.745 1.00 92.19 81 ALA A O 1
ATOM 623 N N . TRP A 1 82 ? -4.220 3.265 18.780 1.00 91.69 82 TRP A N 1
ATOM 624 C CA . TRP A 1 82 ? -4.746 2.256 17.862 1.00 91.69 82 TRP A CA 1
ATOM 625 C C . TRP A 1 82 ? -4.932 2.815 16.448 1.00 91.69 82 TRP A C 1
ATOM 627 O O . TRP A 1 82 ? -4.402 2.248 15.491 1.00 91.69 82 TRP A O 1
ATOM 637 N N . MET A 1 83 ? -5.635 3.945 16.316 1.00 91.62 83 MET A N 1
ATOM 638 C CA . MET A 1 83 ? -5.978 4.554 15.025 1.00 91.62 83 MET A CA 1
ATOM 639 C C . MET A 1 83 ? -4.760 5.051 14.234 1.00 91.62 83 MET A C 1
ATOM 641 O O . MET A 1 83 ? -4.839 5.190 13.016 1.00 91.62 83 MET A O 1
ATOM 645 N N . THR A 1 84 ? -3.635 5.315 14.903 1.00 91.19 84 THR A N 1
ATOM 646 C CA . THR A 1 84 ? -2.359 5.681 14.264 1.00 91.19 84 THR A CA 1
ATOM 647 C C . THR A 1 84 ? -1.387 4.510 14.125 1.00 91.19 84 THR A C 1
ATOM 649 O O . THR A 1 84 ? -0.313 4.659 13.527 1.00 91.19 84 THR A O 1
ATOM 652 N N . SER A 1 85 ? -1.740 3.339 14.655 1.00 89.50 85 SER A N 1
ATOM 653 C CA . SER A 1 85 ? -0.979 2.111 14.455 1.00 89.50 85 SER A CA 1
ATOM 654 C C . SER A 1 85 ? -1.269 1.497 13.087 1.00 89.50 85 SER A C 1
ATOM 656 O O . SER A 1 85 ? -2.254 1.809 12.419 1.00 89.50 85 SER A O 1
ATOM 658 N N . SER A 1 86 ? -0.428 0.551 12.688 1.00 86.50 86 SER A N 1
ATOM 659 C CA . SER A 1 86 ? -0.642 -0.224 11.470 1.00 86.50 86 SER A CA 1
ATOM 660 C C . SER A 1 86 ? -1.882 -1.114 11.493 1.00 86.50 86 SER A C 1
ATOM 662 O O . SER A 1 86 ? -2.312 -1.558 10.436 1.00 86.50 86 SER A O 1
ATOM 664 N N . HIS A 1 87 ? -2.460 -1.386 12.665 1.00 85.88 87 HIS A N 1
ATOM 665 C CA . HIS A 1 87 ? -3.655 -2.225 12.785 1.00 85.88 87 HIS A CA 1
ATOM 666 C C . HIS A 1 87 ? -4.907 -1.538 12.235 1.00 85.88 87 HIS A C 1
ATOM 668 O O . HIS A 1 87 ? -5.828 -2.212 11.794 1.00 85.88 87 HIS A O 1
ATOM 674 N N . ALA A 1 88 ? -4.916 -0.203 12.212 1.00 87.56 88 ALA A N 1
ATOM 675 C CA . ALA A 1 88 ? -5.978 0.600 11.613 1.00 87.56 88 ALA A CA 1
ATOM 676 C C . ALA A 1 88 ? -5.656 1.023 10.166 1.00 87.56 88 ALA A C 1
ATOM 678 O O . ALA A 1 88 ? -6.326 1.895 9.606 1.00 87.56 88 ALA A O 1
ATOM 679 N N . ALA A 1 89 ? -4.612 0.454 9.549 1.00 85.31 89 ALA A N 1
ATOM 680 C CA . ALA A 1 89 ? -4.264 0.778 8.174 1.00 85.31 89 ALA A CA 1
ATOM 681 C C . ALA A 1 89 ? -5.393 0.348 7.227 1.00 85.31 89 ALA A C 1
ATOM 683 O O . ALA A 1 89 ? -5.779 -0.816 7.180 1.00 85.31 89 ALA A O 1
ATOM 684 N N . ALA A 1 90 ? -5.880 1.284 6.409 1.00 82.62 90 ALA A N 1
ATOM 685 C CA . ALA A 1 90 ? -6.913 0.996 5.411 1.00 82.62 90 ALA A CA 1
ATOM 686 C C . ALA A 1 90 ? -6.445 -0.001 4.331 1.00 82.62 90 ALA A C 1
ATOM 688 O O . ALA A 1 90 ? -7.255 -0.605 3.630 1.00 82.62 90 ALA A O 1
ATOM 689 N N . THR A 1 91 ? -5.130 -0.154 4.168 1.00 80.50 91 THR A N 1
ATOM 690 C CA . THR A 1 91 ? -4.520 -1.100 3.237 1.00 80.50 91 THR A CA 1
ATOM 691 C C . THR A 1 91 ? -4.238 -2.421 3.936 1.00 80.50 91 THR A C 1
ATOM 693 O O . THR A 1 91 ? -3.517 -2.451 4.932 1.00 80.50 91 THR A O 1
ATOM 696 N N . THR A 1 92 ? -4.733 -3.519 3.372 1.00 71.38 92 THR A N 1
ATOM 697 C CA . THR A 1 92 ? -4.382 -4.869 3.820 1.00 71.38 92 THR A CA 1
ATOM 698 C C . THR A 1 92 ? -3.111 -5.362 3.126 1.00 71.38 92 THR A C 1
ATOM 700 O O . THR A 1 92 ? -2.834 -4.951 1.992 1.00 71.38 92 THR A O 1
ATOM 703 N N . PRO A 1 93 ? -2.325 -6.246 3.773 1.00 72.56 93 PRO A N 1
ATOM 704 C CA . PRO A 1 93 ? -1.232 -6.931 3.098 1.00 72.56 93 PRO A CA 1
ATOM 705 C C . PRO A 1 93 ? -1.739 -7.664 1.846 1.00 72.56 93 PRO A C 1
ATOM 707 O O . PRO A 1 93 ? -2.870 -8.169 1.846 1.00 72.56 93 PRO A O 1
ATOM 710 N N . PRO A 1 94 ? -0.926 -7.757 0.780 1.00 73.69 94 PRO A N 1
ATOM 711 C CA . PRO A 1 94 ? -1.295 -8.541 -0.386 1.00 73.69 94 PRO A CA 1
ATOM 712 C C . PRO A 1 94 ? -1.546 -9.994 0.023 1.00 73.69 94 PRO A C 1
ATOM 714 O O . PRO A 1 94 ? -0.808 -10.578 0.819 1.00 73.69 94 PRO A O 1
ATOM 717 N N . LYS A 1 95 ? -2.605 -10.592 -0.528 1.00 81.19 95 LYS A N 1
ATOM 718 C CA . LYS A 1 95 ? -2.864 -12.021 -0.333 1.00 81.19 95 LYS A CA 1
ATOM 719 C C . LYS A 1 95 ? -1.709 -12.831 -0.935 1.00 81.19 95 LYS A C 1
ATOM 721 O O . LYS A 1 95 ? -1.202 -12.427 -1.987 1.00 81.19 95 LYS A O 1
ATOM 726 N N . PRO A 1 96 ? -1.328 -13.974 -0.331 1.00 86.12 96 PRO A N 1
ATOM 727 C CA . PRO A 1 96 ? -0.383 -14.893 -0.949 1.00 86.12 96 PRO A CA 1
ATOM 728 C C . PRO A 1 96 ? -0.817 -15.215 -2.380 1.00 86.12 96 PRO A C 1
ATOM 730 O O . PRO A 1 96 ? -1.985 -15.529 -2.622 1.00 86.12 96 PRO A O 1
ATOM 733 N N . GLN A 1 97 ? 0.113 -15.098 -3.321 1.00 87.75 97 GLN A N 1
ATOM 734 C CA . GLN A 1 97 ? -0.125 -15.416 -4.724 1.00 87.75 97 GLN A CA 1
ATOM 735 C C . GLN A 1 97 ? 0.417 -16.813 -5.018 1.00 87.75 97 GLN A C 1
ATOM 737 O O . GLN A 1 97 ? 1.520 -17.156 -4.593 1.00 87.75 97 GLN A O 1
ATOM 742 N N . ASP A 1 98 ? -0.351 -17.615 -5.750 1.00 94.38 98 ASP A N 1
ATOM 743 C CA . ASP A 1 98 ? 0.146 -18.865 -6.316 1.00 94.38 98 ASP A CA 1
ATOM 744 C C . ASP A 1 98 ? 0.980 -18.538 -7.556 1.00 94.38 98 ASP A C 1
ATOM 746 O O . ASP A 1 98 ? 0.434 -18.080 -8.556 1.00 94.38 98 ASP A O 1
ATOM 750 N N . LEU A 1 99 ? 2.296 -18.741 -7.464 1.00 94.62 99 LEU A N 1
ATOM 751 C CA . LEU A 1 99 ? 3.258 -18.429 -8.525 1.00 94.62 99 LEU A CA 1
ATOM 752 C C . LEU A 1 99 ? 3.531 -19.619 -9.467 1.00 94.62 99 LEU A C 1
ATOM 754 O O . LEU A 1 99 ? 4.475 -19.572 -10.255 1.00 94.62 99 LEU A O 1
ATOM 758 N N . SER A 1 100 ? 2.736 -20.694 -9.391 1.00 97.25 100 SER A N 1
ATOM 759 C CA . SER A 1 100 ? 2.914 -21.895 -10.221 1.00 97.25 100 SER A CA 1
ATOM 760 C C . SER A 1 100 ? 2.292 -21.802 -11.622 1.00 97.25 100 SER A C 1
ATOM 762 O O . SER A 1 100 ? 2.660 -22.574 -12.510 1.00 97.25 100 SER A O 1
ATOM 764 N N . TYR A 1 101 ? 1.380 -20.853 -11.856 1.00 97.19 101 TYR A N 1
ATOM 765 C CA . TYR A 1 101 ? 0.775 -20.631 -13.174 1.00 97.19 101 TYR A CA 1
ATOM 766 C C . TYR A 1 101 ? 1.777 -20.033 -14.182 1.00 97.19 101 TYR A C 1
ATOM 768 O O . TYR A 1 101 ? 2.760 -19.408 -13.779 1.00 97.19 101 TYR A O 1
ATOM 776 N N . PRO A 1 102 ? 1.530 -20.156 -15.502 1.00 97.94 102 PRO A N 1
ATOM 777 C CA . PRO A 1 102 ? 2.340 -19.504 -16.533 1.00 97.94 102 PRO A CA 1
ATOM 778 C C . PRO A 1 102 ? 2.318 -17.973 -16.431 1.00 97.94 102 PRO A C 1
ATOM 780 O O . PRO A 1 102 ? 1.316 -17.398 -16.008 1.00 97.94 102 PRO A O 1
ATOM 783 N N . LEU A 1 103 ? 3.373 -17.312 -16.928 1.00 96.44 103 LEU A N 1
ATOM 784 C CA . LEU A 1 103 ? 3.571 -15.854 -16.841 1.00 96.44 103 LEU A CA 1
ATOM 785 C C . LEU A 1 103 ? 2.368 -15.022 -17.327 1.00 96.44 103 LEU A C 1
ATOM 787 O O . LEU A 1 103 ? 2.045 -13.999 -16.733 1.00 96.44 103 LEU A O 1
ATOM 791 N N . ALA A 1 104 ? 1.667 -15.485 -18.366 1.00 97.31 104 ALA A N 1
ATOM 792 C CA . ALA A 1 104 ? 0.490 -14.814 -18.924 1.00 97.31 104 ALA A CA 1
ATOM 793 C C . ALA A 1 104 ? -0.726 -14.760 -17.972 1.00 97.31 104 ALA A C 1
ATOM 795 O O . ALA A 1 104 ? -1.714 -14.102 -18.282 1.00 97.31 104 ALA A O 1
ATOM 796 N N . SER A 1 105 ? -0.665 -15.443 -16.826 1.00 97.50 105 SER A N 1
ATOM 797 C CA . SER A 1 105 ? -1.733 -15.469 -15.817 1.00 97.50 105 SER A CA 1
ATOM 798 C C . SER A 1 105 ? -1.607 -14.347 -14.780 1.00 97.50 105 SER A C 1
ATOM 800 O O . SER A 1 105 ? -2.462 -14.236 -13.904 1.00 97.50 105 SER A O 1
ATOM 802 N N . TYR A 1 106 ? -0.555 -13.522 -14.856 1.00 94.56 106 TYR A N 1
ATOM 803 C CA . TYR A 1 106 ? -0.278 -12.464 -13.885 1.00 94.56 106 TYR A CA 1
ATOM 804 C C . TYR A 1 106 ? -0.265 -11.088 -14.538 1.00 94.56 106 TYR A C 1
ATOM 806 O O . TYR A 1 106 ? 0.210 -10.904 -15.658 1.00 94.56 106 TYR A O 1
ATOM 814 N N . PHE A 1 107 ? -0.703 -10.087 -13.779 1.00 93.81 107 PHE A N 1
ATOM 815 C CA . PHE A 1 107 ? -0.409 -8.698 -14.105 1.00 93.81 107 PHE A CA 1
ATOM 816 C C . PHE A 1 107 ? 1.028 -8.367 -13.697 1.00 93.81 107 PHE A C 1
ATOM 818 O O . PHE A 1 107 ? 1.421 -8.579 -12.549 1.00 93.81 107 PHE A O 1
ATOM 825 N N . ILE A 1 108 ? 1.807 -7.823 -14.632 1.00 93.00 108 ILE A N 1
ATOM 826 C CA . ILE A 1 108 ? 3.222 -7.497 -14.429 1.00 93.00 108 ILE A CA 1
ATOM 827 C C . ILE A 1 108 ? 3.378 -5.980 -14.349 1.00 93.00 108 ILE A C 1
ATOM 829 O O . ILE A 1 108 ? 3.062 -5.263 -15.300 1.00 93.00 108 ILE A O 1
ATOM 833 N N . SER A 1 109 ? 3.909 -5.488 -13.227 1.00 93.31 109 SER A N 1
ATOM 834 C CA . SER A 1 109 ? 4.283 -4.076 -13.082 1.00 93.31 109 SER A CA 1
ATOM 835 C C . SER A 1 109 ? 5.393 -3.736 -14.077 1.00 93.31 109 SER A C 1
ATOM 837 O O . SER A 1 109 ? 6.550 -4.109 -13.867 1.00 93.31 109 SER A O 1
ATOM 839 N N . SER A 1 110 ? 5.036 -3.019 -15.138 1.00 94.19 110 SER A N 1
ATOM 840 C CA . SER A 1 110 ? 5.900 -2.742 -16.288 1.00 94.19 110 SER A CA 1
ATOM 841 C C . SER A 1 110 ? 6.102 -1.240 -16.465 1.00 94.19 110 SER A C 1
ATOM 843 O O . SER A 1 110 ? 5.185 -0.459 -16.209 1.00 94.19 110 SER A O 1
ATOM 845 N N . SER A 1 111 ? 7.302 -0.838 -16.872 1.00 93.81 111 SER A N 1
ATOM 846 C CA . SER A 1 111 ? 7.647 0.541 -17.221 1.00 93.81 111 SER A CA 1
ATOM 847 C C . SER A 1 111 ? 7.840 0.658 -18.731 1.00 93.81 111 SER A C 1
ATOM 849 O O . SER A 1 111 ? 8.306 -0.287 -19.359 1.00 93.81 111 SER A O 1
ATOM 851 N N . HIS A 1 112 ? 7.474 1.814 -19.280 1.00 93.56 112 HIS A N 1
ATOM 852 C CA . HIS A 1 112 ? 7.638 2.168 -20.686 1.00 93.56 112 HIS A CA 1
ATOM 853 C C . HIS A 1 112 ? 8.667 3.292 -20.806 1.00 93.56 112 HIS A C 1
ATOM 855 O O . HIS A 1 112 ? 8.620 4.235 -20.007 1.00 93.56 112 HIS A O 1
ATOM 861 N N . ASN A 1 113 ? 9.572 3.189 -21.778 1.00 95.25 113 ASN A N 1
ATOM 862 C CA . ASN A 1 113 ? 10.725 4.065 -21.987 1.00 95.25 113 ASN A CA 1
ATOM 863 C C . ASN A 1 113 ? 11.446 4.372 -20.674 1.00 95.25 113 ASN A C 1
ATOM 865 O O . ASN A 1 113 ? 11.592 5.528 -20.268 1.00 95.25 113 ASN A O 1
ATOM 869 N N . THR A 1 114 ? 11.845 3.305 -19.970 1.00 95.62 114 THR A N 1
ATOM 870 C CA . THR A 1 114 ? 12.295 3.383 -18.576 1.00 95.62 114 THR A CA 1
ATOM 871 C C . THR A 1 114 ? 13.462 4.342 -18.392 1.00 95.62 114 THR A C 1
ATOM 873 O O . THR A 1 114 ? 13.567 4.929 -17.329 1.00 95.62 114 THR A O 1
ATOM 876 N N . TYR A 1 115 ? 14.302 4.546 -19.403 1.00 94.25 115 TYR A N 1
ATOM 877 C CA . TYR A 1 115 ? 15.435 5.471 -19.375 1.00 94.25 115 TYR A CA 1
ATOM 878 C C . TYR A 1 115 ? 15.058 6.957 -19.259 1.00 94.25 115 TYR A C 1
ATOM 880 O O . TYR A 1 115 ? 15.899 7.745 -18.823 1.00 94.25 115 TYR A O 1
ATOM 888 N N . LEU A 1 116 ? 13.843 7.364 -19.639 1.00 94.75 116 LEU A N 1
ATOM 889 C CA . LEU A 1 116 ? 13.460 8.777 -19.683 1.00 94.75 116 LEU A CA 1
ATOM 890 C C . LEU A 1 116 ? 13.299 9.378 -18.284 1.00 94.75 116 LEU A C 1
ATOM 892 O O . LEU A 1 116 ? 12.693 8.802 -17.378 1.00 94.75 116 LEU A O 1
ATOM 896 N N . THR A 1 117 ? 13.807 10.595 -18.116 1.00 91.44 117 THR A N 1
ATOM 897 C CA . THR A 1 117 ? 13.689 11.360 -16.865 1.00 91.44 117 THR A CA 1
ATOM 898 C C . THR A 1 117 ? 12.465 12.279 -16.830 1.00 91.44 117 THR A C 1
ATOM 900 O O . THR A 1 117 ? 12.094 12.751 -15.754 1.00 91.44 117 THR A O 1
ATOM 903 N N . GLY A 1 118 ? 11.810 12.498 -17.974 1.00 90.00 118 GLY A N 1
ATOM 904 C CA . GLY A 1 118 ? 10.644 13.367 -18.107 1.00 90.00 118 GLY A CA 1
ATOM 905 C C . GLY A 1 118 ? 9.766 13.022 -19.314 1.00 90.00 118 GLY A C 1
ATOM 906 O O . GLY A 1 118 ? 9.296 11.897 -19.458 1.00 90.00 118 GLY A O 1
ATOM 907 N N . ASN A 1 119 ? 9.471 14.019 -20.152 1.00 90.62 119 ASN A N 1
ATOM 908 C CA . ASN A 1 119 ? 8.575 13.865 -21.301 1.00 90.62 119 ASN A CA 1
ATOM 909 C C . ASN A 1 119 ? 9.213 13.093 -22.481 1.00 90.62 119 ASN A C 1
ATOM 911 O O . ASN A 1 119 ? 10.432 13.014 -22.597 1.00 90.62 119 ASN A O 1
ATOM 915 N N . GLN A 1 120 ? 8.375 12.575 -23.385 1.00 92.06 120 GLN A N 1
ATOM 916 C CA . GLN A 1 120 ? 8.792 11.715 -24.506 1.00 92.06 120 GLN A CA 1
ATOM 917 C C . GLN A 1 120 ? 9.629 12.420 -25.587 1.00 92.06 120 GLN A C 1
ATOM 919 O O . GLN A 1 120 ? 10.308 11.746 -26.350 1.00 92.06 120 GLN A O 1
ATOM 924 N N . LEU A 1 121 ? 9.560 13.752 -25.686 1.00 88.56 121 LEU A N 1
ATOM 925 C CA . LEU A 1 121 ? 10.122 14.498 -26.817 1.00 88.56 121 LEU A CA 1
ATOM 926 C C . LEU A 1 121 ? 11.462 15.162 -26.499 1.00 88.56 121 LEU A C 1
ATOM 928 O O . LEU A 1 121 ? 12.314 15.262 -27.374 1.00 88.56 121 LEU A O 1
ATOM 932 N N . SER A 1 122 ? 11.625 15.678 -25.280 1.00 89.81 122 SER A N 1
ATOM 933 C CA . SER A 1 122 ? 12.707 16.615 -24.961 1.00 89.81 122 SER A CA 1
ATOM 934 C C . SER A 1 122 ? 13.374 16.366 -23.610 1.00 89.81 122 SER A C 1
ATOM 936 O O . SER A 1 122 ? 14.041 17.266 -23.103 1.00 89.81 122 SER A O 1
ATOM 938 N N . SER A 1 123 ? 13.116 15.226 -22.963 1.00 90.19 123 SER A N 1
ATOM 939 C CA . SER A 1 123 ? 13.760 14.914 -21.684 1.00 90.19 123 SER A CA 1
ATOM 940 C C . SER A 1 123 ? 15.009 14.070 -21.857 1.00 90.19 123 SER A C 1
ATOM 942 O O . SER A 1 123 ? 15.144 13.317 -22.820 1.00 90.19 123 SER A O 1
ATOM 944 N N . ASP A 1 124 ? 15.902 14.186 -20.880 1.00 92.69 124 ASP A N 1
ATOM 945 C CA . ASP A 1 124 ? 17.139 13.426 -20.861 1.00 92.69 124 ASP A CA 1
ATOM 946 C C . ASP A 1 124 ? 16.887 11.956 -20.524 1.00 92.69 124 ASP A C 1
ATOM 948 O O . ASP A 1 124 ? 15.929 11.594 -19.825 1.00 92.69 124 ASP A O 1
ATOM 952 N N . SER A 1 125 ? 17.822 11.119 -20.960 1.00 92.75 125 SER A N 1
ATOM 953 C CA . SER A 1 125 ? 17.900 9.707 -20.596 1.00 92.75 125 SER A CA 1
ATOM 954 C C . SER A 1 125 ? 18.889 9.510 -19.445 1.00 92.75 125 SER A C 1
ATOM 956 O O . SER A 1 125 ? 19.928 10.163 -19.385 1.00 92.75 125 SER A O 1
ATOM 958 N N . SER A 1 126 ? 18.590 8.611 -18.507 1.00 94.06 126 SER A N 1
ATOM 959 C CA . SER A 1 126 ? 19.468 8.323 -17.370 1.00 94.06 126 SER A CA 1
ATOM 960 C C . SER A 1 126 ? 19.309 6.887 -16.872 1.00 94.06 126 SER A C 1
ATOM 962 O O . SER A 1 126 ? 18.281 6.243 -17.065 1.00 94.06 126 SER A O 1
ATOM 964 N N . THR A 1 127 ? 20.311 6.391 -16.146 1.00 95.56 127 THR A N 1
ATOM 965 C CA . THR A 1 127 ? 20.234 5.116 -15.418 1.00 95.56 127 THR A CA 1
ATOM 966 C C . THR A 1 127 ? 19.371 5.211 -14.153 1.00 95.56 127 THR A C 1
ATOM 968 O O . THR A 1 127 ? 18.868 4.203 -13.658 1.00 95.56 127 THR A O 1
ATOM 971 N N . ARG A 1 128 ? 19.152 6.420 -13.620 1.00 94.06 128 ARG A N 1
ATOM 972 C CA . ARG A 1 128 ? 18.411 6.639 -12.368 1.00 94.06 128 ARG A CA 1
ATOM 973 C C . ARG A 1 128 ? 16.953 6.135 -12.411 1.00 94.06 128 ARG A C 1
ATOM 975 O O . ARG A 1 128 ? 16.565 5.434 -11.473 1.00 94.06 128 ARG A O 1
ATOM 982 N N . PRO A 1 129 ? 16.143 6.441 -13.442 1.00 92.12 129 PRO A N 1
ATOM 983 C CA . PRO A 1 129 ? 14.790 5.900 -13.591 1.00 92.12 129 PRO A CA 1
ATOM 984 C C . PRO A 1 129 ? 14.677 4.365 -13.542 1.00 92.12 129 PRO A C 1
ATOM 986 O O . PRO A 1 129 ? 13.706 3.847 -12.984 1.00 92.12 129 PRO A O 1
ATOM 989 N N . TYR A 1 130 ? 15.680 3.628 -14.034 1.00 94.62 130 TYR A N 1
ATOM 990 C CA . TYR A 1 130 ? 15.728 2.167 -13.908 1.00 94.62 130 TYR A CA 1
ATOM 991 C C . TYR A 1 130 ? 15.831 1.736 -12.446 1.00 94.62 130 TYR A C 1
ATOM 993 O O . TYR A 1 130 ? 15.011 0.947 -11.972 1.00 94.62 130 TYR A O 1
ATOM 1001 N N . THR A 1 131 ? 16.796 2.297 -11.710 1.00 93.81 131 THR A N 1
ATOM 1002 C CA . THR A 1 131 ? 16.984 2.021 -10.279 1.00 93.81 131 THR A CA 1
ATOM 1003 C C . THR A 1 131 ? 15.715 2.327 -9.492 1.00 93.81 131 THR A C 1
ATOM 1005 O O . THR A 1 131 ? 15.265 1.507 -8.694 1.00 93.81 131 THR A O 1
ATOM 1008 N N . GLU A 1 132 ? 15.093 3.481 -9.743 1.00 90.75 132 GLU A N 1
ATOM 1009 C CA . GLU A 1 132 ? 13.845 3.863 -9.079 1.00 90.75 132 GLU A CA 1
ATOM 1010 C C . GLU A 1 132 ? 12.703 2.889 -9.402 1.00 90.75 132 GLU A C 1
ATOM 1012 O O . GLU A 1 132 ? 11.982 2.485 -8.492 1.00 90.75 132 GLU A O 1
ATOM 1017 N N . THR A 1 133 ? 12.554 2.473 -10.662 1.00 90.75 133 THR A N 1
ATOM 1018 C CA . THR A 1 133 ? 11.521 1.515 -11.090 1.00 90.75 133 THR A CA 1
ATOM 1019 C C . THR A 1 133 ? 11.683 0.164 -10.393 1.00 90.75 133 THR A C 1
ATOM 1021 O O . THR A 1 133 ? 10.714 -0.374 -9.853 1.00 90.75 133 THR A O 1
ATOM 1024 N N . LEU A 1 134 ? 12.908 -0.366 -10.346 1.00 91.94 134 LEU A N 1
ATOM 1025 C CA . LEU A 1 134 ? 13.204 -1.657 -9.721 1.00 91.94 134 LEU A CA 1
ATOM 1026 C C . LEU A 1 134 ? 13.020 -1.617 -8.197 1.00 91.94 134 LEU A C 1
ATOM 1028 O O . LEU A 1 134 ? 12.396 -2.521 -7.636 1.00 91.94 134 LEU A O 1
ATOM 1032 N N . LEU A 1 135 ? 13.491 -0.552 -7.532 1.00 90.62 135 LEU A N 1
ATOM 1033 C CA . LEU A 1 135 ? 13.304 -0.346 -6.086 1.00 90.62 135 LEU A CA 1
ATOM 1034 C C . LEU A 1 135 ? 11.827 -0.220 -5.698 1.00 90.62 135 LEU A C 1
ATOM 1036 O O . LEU A 1 135 ? 11.444 -0.587 -4.592 1.00 90.62 135 LEU A O 1
ATOM 1040 N N . ARG A 1 136 ? 10.988 0.271 -6.612 1.00 86.06 136 ARG A N 1
ATOM 1041 C CA . ARG A 1 136 ? 9.534 0.362 -6.435 1.00 86.06 136 ARG A CA 1
ATOM 1042 C C . ARG A 1 136 ? 8.796 -0.926 -6.800 1.00 86.06 136 ARG A C 1
ATOM 1044 O O . ARG A 1 136 ? 7.576 -0.920 -6.876 1.00 86.06 136 ARG A O 1
ATOM 1051 N N . GLY A 1 137 ? 9.496 -2.022 -7.077 1.00 88.44 137 GLY A N 1
ATOM 1052 C CA . GLY A 1 137 ? 8.844 -3.294 -7.372 1.00 88.44 137 GLY A CA 1
ATOM 1053 C C . GLY A 1 137 ? 8.551 -3.545 -8.855 1.00 88.44 137 GLY A C 1
ATOM 1054 O O . GLY A 1 137 ? 7.977 -4.587 -9.162 1.00 88.44 137 GLY A O 1
ATOM 1055 N N . GLY A 1 138 ? 8.963 -2.668 -9.779 1.00 92.25 138 GLY A N 1
ATOM 1056 C CA . GLY A 1 138 ? 8.843 -2.909 -11.221 1.00 92.25 138 GLY A CA 1
ATOM 1057 C C . GLY A 1 138 ? 9.548 -4.202 -11.649 1.00 92.25 138 GLY A C 1
ATOM 1058 O O . GLY A 1 138 ? 10.628 -4.516 -11.150 1.00 92.25 138 GLY A O 1
AT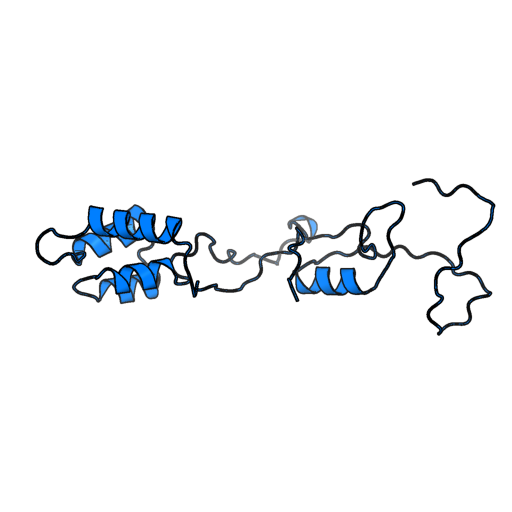OM 1059 N N . ARG A 1 139 ? 8.906 -4.978 -12.529 1.00 94.31 139 ARG A N 1
ATOM 1060 C CA . ARG A 1 139 ? 9.367 -6.305 -12.980 1.00 94.31 139 ARG A CA 1
ATOM 1061 C C . ARG A 1 139 ? 9.669 -6.371 -14.477 1.00 94.31 139 ARG A C 1
ATOM 1063 O O . ARG A 1 139 ? 10.306 -7.322 -14.912 1.00 94.31 139 ARG A O 1
ATOM 1070 N N . CYS A 1 140 ? 9.237 -5.372 -15.241 1.00 96.19 140 CYS A N 1
ATOM 1071 C CA . CYS A 1 140 ? 9.552 -5.216 -16.655 1.00 96.19 140 CYS A CA 1
ATOM 1072 C C . CYS A 1 140 ? 10.038 -3.783 -16.907 1.00 96.19 140 CYS A C 1
ATOM 1074 O O . CYS A 1 140 ? 9.427 -2.828 -16.414 1.00 96.19 140 CYS A O 1
ATOM 1076 N N . ILE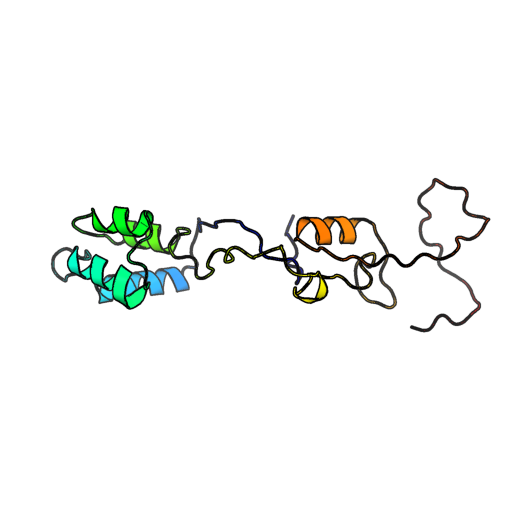 A 1 141 ? 11.151 -3.664 -17.626 1.00 96.00 141 ILE A N 1
ATOM 1077 C CA . ILE A 1 141 ? 11.791 -2.404 -18.010 1.00 96.00 141 ILE A CA 1
ATOM 1078 C C . ILE A 1 141 ? 12.052 -2.417 -19.513 1.00 96.00 141 ILE A C 1
ATOM 1080 O O . ILE A 1 141 ? 12.235 -3.481 -20.103 1.00 96.00 141 ILE A O 1
ATOM 1084 N N . GLU A 1 142 ? 12.103 -1.231 -20.099 1.00 97.38 142 GLU A N 1
ATOM 1085 C CA . GLU A 1 142 ? 12.347 -1.025 -21.523 1.00 97.38 142 GLU A CA 1
ATOM 1086 C C . GLU A 1 142 ? 13.716 -0.379 -21.736 1.00 97.38 142 GLU A C 1
ATOM 1088 O O . GLU A 1 142 ? 14.083 0.551 -21.010 1.00 97.38 142 GLU A O 1
ATOM 1093 N N . ILE A 1 143 ? 14.472 -0.906 -22.702 1.00 96.75 143 ILE A N 1
ATOM 1094 C CA . ILE A 1 143 ? 15.812 -0.445 -23.069 1.00 96.75 143 ILE A CA 1
ATOM 1095 C C . ILE A 1 143 ? 15.844 -0.264 -24.584 1.00 96.75 143 ILE A C 1
ATOM 1097 O O . ILE A 1 143 ? 15.911 -1.245 -25.327 1.00 96.75 143 ILE A O 1
ATOM 1101 N N . ASP A 1 144 ? 15.863 0.991 -25.014 1.00 95.38 144 ASP A N 1
ATOM 1102 C CA . ASP A 1 144 ? 15.973 1.352 -26.422 1.00 95.38 144 ASP A CA 1
ATOM 1103 C C . ASP A 1 144 ? 17.446 1.529 -26.779 1.00 95.38 144 ASP A C 1
ATOM 1105 O O . ASP A 1 144 ? 18.101 2.479 -26.344 1.00 95.38 144 ASP A O 1
ATOM 1109 N N . VAL A 1 145 ? 17.979 0.582 -27.550 1.00 94.81 145 VAL A N 1
ATOM 1110 C CA . VAL A 1 145 ? 19.383 0.573 -27.970 1.00 94.81 145 VAL A CA 1
ATOM 1111 C C . VAL A 1 145 ? 19.489 1.113 -29.388 1.00 94.81 145 VAL A C 1
ATOM 1113 O O . VAL A 1 145 ? 18.819 0.631 -30.299 1.00 94.81 145 VAL A O 1
ATOM 1116 N N . TRP A 1 146 ? 20.369 2.092 -29.560 1.00 89.00 146 TRP A N 1
ATOM 1117 C CA . TRP A 1 146 ? 20.700 2.700 -30.842 1.00 89.00 146 TRP A CA 1
ATOM 1118 C C . TRP A 1 146 ? 22.212 2.657 -31.038 1.00 89.00 146 TRP A C 1
ATOM 1120 O O . TRP A 1 146 ? 22.959 2.688 -30.057 1.00 89.00 146 TRP A O 1
ATOM 1130 N N . ASP A 1 147 ? 22.652 2.598 -32.294 1.00 91.31 147 ASP A N 1
ATOM 1131 C CA . ASP A 1 147 ? 24.071 2.703 -32.628 1.00 91.31 147 ASP A CA 1
ATOM 1132 C C . ASP A 1 147 ? 24.601 4.075 -32.181 1.00 91.31 147 ASP A C 1
ATOM 1134 O O . ASP A 1 147 ? 23.963 5.105 -32.417 1.00 91.31 147 ASP A O 1
ATOM 1138 N N . GLY A 1 148 ? 25.748 4.076 -31.499 1.00 81.62 148 GLY A N 1
ATOM 1139 C CA . GLY A 1 148 ? 26.461 5.302 -31.148 1.00 81.62 148 GLY A CA 1
ATOM 1140 C C . GLY A 1 148 ? 27.228 5.858 -32.346 1.00 81.62 148 GLY A C 1
ATOM 1141 O O . GLY A 1 148 ? 27.563 5.122 -33.275 1.00 81.62 148 GLY A O 1
ATOM 1142 N N . ASP A 1 149 ? 27.542 7.150 -32.315 1.00 82.94 149 ASP A N 1
ATOM 1143 C CA . ASP A 1 149 ? 28.443 7.731 -33.307 1.00 82.94 149 ASP A CA 1
ATOM 1144 C C . ASP A 1 149 ? 29.865 7.199 -33.067 1.00 82.94 149 ASP A C 1
ATOM 1146 O O . ASP A 1 149 ? 30.379 7.263 -31.950 1.00 82.94 149 ASP A O 1
ATOM 1150 N N . GLU A 1 150 ? 30.539 6.707 -34.114 1.00 66.62 150 GLU A N 1
ATOM 1151 C CA . GLU A 1 150 ? 31.906 6.152 -34.014 1.00 66.62 150 GLU A CA 1
ATOM 1152 C C . GLU A 1 150 ? 32.961 7.157 -33.499 1.00 66.62 150 GLU A C 1
ATOM 1154 O O . GLU A 1 150 ? 34.111 6.794 -33.251 1.00 66.62 150 GLU A O 1
ATOM 1159 N N . SER A 1 151 ? 32.591 8.430 -33.337 1.00 62.06 1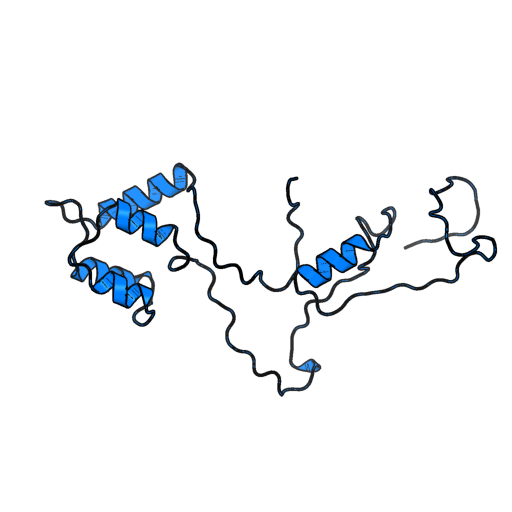51 SER A N 1
ATOM 1160 C CA . SER A 1 151 ? 33.429 9.481 -32.760 1.00 62.06 151 SER A CA 1
ATOM 1161 C C . SER A 1 151 ? 33.394 9.571 -31.233 1.00 62.06 151 SER A C 1
ATOM 1163 O O . SER A 1 151 ? 34.158 10.372 -30.696 1.00 62.06 151 SER A O 1
ATOM 1165 N N . ASP A 1 152 ? 32.546 8.804 -30.538 1.00 54.31 152 ASP A N 1
ATOM 1166 C CA . ASP A 1 152 ? 32.496 8.771 -29.070 1.00 54.31 152 ASP A CA 1
ATOM 1167 C C . ASP A 1 152 ? 33.301 7.559 -28.551 1.00 54.31 152 ASP A C 1
ATOM 1169 O O . ASP A 1 152 ? 32.780 6.442 -28.471 1.00 54.31 152 ASP A O 1
ATOM 1173 N N . PRO A 1 153 ? 34.602 7.718 -28.228 1.00 51.94 153 PRO A N 1
ATOM 1174 C CA . PRO A 1 153 ? 35.357 6.647 -27.601 1.00 51.94 153 PRO A CA 1
ATOM 1175 C C . PRO A 1 153 ? 34.762 6.382 -26.217 1.00 51.94 153 PRO A C 1
ATOM 1177 O O . PRO A 1 153 ? 34.607 7.298 -25.409 1.00 51.94 153 PRO A O 1
ATOM 1180 N N . GLU A 1 154 ? 34.428 5.121 -25.950 1.00 56.03 154 GLU A N 1
ATOM 1181 C CA . GLU A 1 154 ? 33.893 4.647 -24.674 1.00 56.03 154 GLU A CA 1
ATOM 1182 C C . GLU A 1 154 ? 34.581 5.327 -23.470 1.00 56.03 154 GLU A C 1
ATOM 1184 O O . GLU A 1 154 ? 35.763 5.099 -23.206 1.00 56.03 154 GLU A O 1
ATOM 1189 N N . GLY A 1 155 ? 33.836 6.139 -22.705 1.00 52.28 155 GLY A N 1
ATOM 1190 C CA . GLY A 1 155 ? 34.216 6.452 -21.321 1.00 52.28 155 GLY A CA 1
ATOM 1191 C C . GLY A 1 155 ? 34.295 7.909 -20.864 1.00 52.28 155 GLY A C 1
ATOM 1192 O O . GLY A 1 155 ? 34.815 8.134 -19.772 1.00 52.28 155 GLY A O 1
ATOM 1193 N N . THR A 1 156 ? 33.757 8.900 -21.577 1.00 39.53 156 THR A N 1
ATOM 1194 C CA . THR A 1 156 ? 33.564 10.237 -20.984 1.00 39.53 156 THR A CA 1
ATOM 1195 C C . THR A 1 156 ? 32.146 10.731 -21.198 1.00 39.53 156 THR A C 1
ATOM 1197 O O . THR A 1 156 ? 31.662 10.765 -22.317 1.00 39.53 156 THR A O 1
ATOM 1200 N N . SER A 1 157 ? 31.477 11.103 -20.108 1.00 50.56 157 SER A N 1
ATOM 1201 C CA . SER A 1 157 ? 30.178 11.773 -20.106 1.00 50.56 157 SER A CA 1
ATOM 1202 C C . SER A 1 157 ? 30.175 12.957 -21.077 1.00 50.56 157 SER A C 1
ATOM 1204 O O . SER A 1 157 ? 30.748 13.999 -20.754 1.00 50.56 157 SER A O 1
ATOM 1206 N N . SER A 1 158 ? 29.540 12.807 -22.236 1.00 42.44 158 SER A N 1
ATOM 1207 C CA . SER A 1 158 ? 29.362 13.904 -23.185 1.00 42.44 158 SER A CA 1
ATOM 1208 C C . SER A 1 158 ? 28.302 14.870 -22.638 1.00 42.44 158 SER A C 1
ATOM 1210 O O . SER A 1 158 ? 27.156 14.461 -22.423 1.00 42.44 158 SER A O 1
ATOM 1212 N N . PRO A 1 159 ? 28.636 16.146 -22.354 1.00 44.41 159 PRO A N 1
ATOM 1213 C CA . PRO A 1 159 ? 27.620 17.169 -22.198 1.00 44.41 159 PRO A CA 1
ATOM 1214 C C . PRO A 1 159 ? 27.037 17.446 -23.586 1.00 44.41 159 PRO A C 1
ATOM 1216 O O . PRO A 1 159 ? 27.773 17.724 -24.528 1.00 44.41 159 PRO A O 1
ATOM 1219 N N . SER 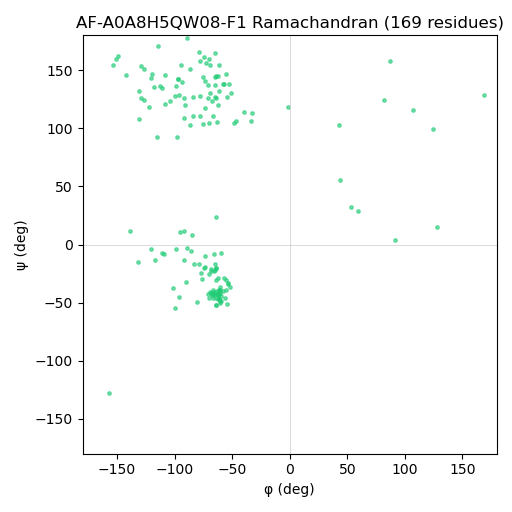A 1 160 ? 25.713 17.348 -23.684 1.00 45.22 160 SER A N 1
ATOM 1220 C CA . SER A 1 160 ? 24.893 17.760 -24.826 1.00 45.22 160 SER A CA 1
ATOM 1221 C C . SER A 1 160 ? 25.466 18.998 -25.532 1.00 45.22 160 SER A C 1
ATOM 1223 O O . SER A 1 160 ? 25.347 20.109 -25.009 1.00 45.22 160 SER A O 1
ATOM 1225 N N . SER A 1 161 ? 26.053 18.827 -26.722 1.00 39.69 161 SER A N 1
ATOM 1226 C CA . SER A 1 161 ? 26.305 19.938 -27.638 1.00 39.69 161 SER A CA 1
ATOM 1227 C C . SER A 1 161 ? 25.042 20.185 -28.453 1.00 39.69 161 SER A C 1
ATOM 1229 O O . SER A 1 161 ? 24.641 19.365 -29.278 1.00 39.69 161 SER A O 1
ATOM 1231 N N . SER A 1 162 ? 24.404 21.314 -28.183 1.00 47.91 162 SER A N 1
ATOM 1232 C CA . SER A 1 162 ? 23.411 21.925 -29.053 1.00 47.91 162 SER A CA 1
ATOM 1233 C C . SER A 1 162 ? 24.041 22.370 -30.380 1.00 47.91 162 SER A C 1
ATOM 1235 O O . SER A 1 162 ? 25.155 22.894 -30.369 1.00 47.91 162 SER A O 1
ATOM 1237 N N . ASP A 1 163 ? 23.248 22.231 -31.452 1.00 40.94 163 ASP A N 1
ATOM 1238 C CA . ASP A 1 163 ? 23.325 22.929 -32.754 1.00 40.94 163 ASP A CA 1
ATOM 1239 C C . ASP A 1 163 ? 24.349 22.340 -33.767 1.00 40.94 163 ASP A C 1
ATOM 1241 O O . ASP A 1 163 ? 25.518 22.176 -33.449 1.00 40.94 163 ASP A O 1
ATOM 1245 N N . GLU A 1 164 ? 24.037 21.946 -35.015 1.00 40.81 164 GLU A N 1
ATOM 1246 C CA . GLU A 1 164 ? 22.928 22.240 -35.933 1.00 40.81 164 GLU A CA 1
ATOM 1247 C C . GLU A 1 164 ? 22.667 21.100 -36.957 1.00 40.81 164 GLU A C 1
ATOM 1249 O O . GLU A 1 164 ? 23.560 20.353 -37.346 1.00 40.81 164 GLU A O 1
ATOM 1254 N N . GLU A 1 165 ? 21.412 21.049 -37.425 1.00 43.56 165 GLU A N 1
ATOM 1255 C CA . GLU A 1 165 ? 20.911 20.608 -38.743 1.00 43.56 165 GLU A CA 1
ATOM 1256 C C . GLU A 1 165 ? 21.460 19.338 -39.441 1.00 43.56 165 GLU A C 1
ATOM 1258 O O . GLU A 1 165 ? 22.387 19.387 -40.245 1.00 43.56 165 GLU A O 1
ATOM 1263 N N . ARG A 1 166 ? 20.685 18.242 -39.384 1.00 41.06 166 ARG A N 1
ATOM 1264 C CA . ARG A 1 166 ? 19.837 17.747 -40.502 1.00 41.06 166 ARG A CA 1
ATOM 1265 C C . ARG A 1 166 ? 19.313 16.344 -40.204 1.00 41.06 166 ARG A C 1
ATOM 1267 O O . ARG A 1 166 ? 20.076 15.412 -39.999 1.00 41.06 166 ARG A O 1
ATOM 1274 N N . GLY A 1 167 ? 18.002 16.175 -40.344 1.00 35.25 167 GLY A N 1
ATOM 1275 C CA . GLY A 1 167 ? 17.371 14.858 -40.428 1.00 35.25 167 GLY A CA 1
ATOM 1276 C C . GLY A 1 167 ? 16.296 14.676 -39.374 1.00 35.25 167 GLY A C 1
ATOM 1277 O O . GLY A 1 167 ? 16.573 14.386 -38.220 1.00 35.25 167 GLY A O 1
ATOM 1278 N N . VAL A 1 168 ? 15.057 14.870 -39.810 1.00 43.81 168 VAL A N 1
ATOM 1279 C CA . VAL A 1 168 ? 13.808 14.611 -39.090 1.00 43.81 168 VAL A CA 1
ATOM 1280 C C . VAL A 1 168 ? 13.921 13.411 -38.136 1.00 43.81 168 VAL A C 1
ATOM 1282 O O . VAL A 1 168 ? 13.968 12.271 -38.586 1.00 43.81 168 VAL A O 1
ATOM 1285 N N . LYS A 1 169 ? 13.853 13.658 -36.825 1.00 39.94 169 LYS A N 1
ATOM 1286 C CA . LYS A 1 169 ? 13.388 12.668 -35.847 1.00 39.94 169 LYS A CA 1
ATOM 1287 C C . LYS A 1 169 ? 12.107 13.209 -35.223 1.00 39.94 169 LYS A C 1
ATOM 1289 O O . LYS A 1 169 ? 12.129 14.020 -34.306 1.00 39.94 169 LYS A O 1
ATOM 1294 N N . LYS A 1 170 ? 10.985 12.822 -35.830 1.00 36.34 170 LYS A N 1
ATOM 1295 C CA . LYS A 1 170 ? 9.662 12.909 -35.213 1.00 36.34 170 LYS A CA 1
ATOM 1296 C C . LYS A 1 170 ? 9.479 11.663 -34.354 1.00 36.34 170 LYS A C 1
ATOM 1298 O O . LYS A 1 170 ? 9.614 10.560 -34.881 1.00 36.34 170 LYS A O 1
ATOM 1303 N N . VAL A 1 171 ? 9.133 11.871 -33.091 1.00 38.44 171 VAL A N 1
ATOM 1304 C CA . VAL A 1 171 ? 8.155 11.035 -32.388 1.00 38.44 171 VAL A CA 1
ATOM 1305 C C . VAL A 1 171 ? 6.845 11.809 -32.415 1.00 38.44 171 VAL A C 1
ATOM 1307 O O . VAL A 1 171 ? 6.905 13.043 -32.198 1.00 38.44 171 VAL A O 1
#